Protein AF-A0A399ERM8-F1 (afdb_monomer)

pLDDT: mean 80.8, std 17.73, range [40.41, 95.19]

Solvent-accessible surface area (backbone atoms only — not comparable to full-atom values): 4496 Å² total; per-residue (Å²): 135,90,77,79,76,72,80,79,78,75,67,82,46,46,22,33,27,74,36,96,89,63,50,86,40,49,28,38,44,44,77,78,49,93,43,29,29,39,39,31,38,70,96,50,90,59,72,44,80,46,81,40,96,66,74,52,34,92,88,76,66,30,64,51,41,74,63,72,76,86,125

Organism: NCBI:txid1408545

Mean predicted aligned error: 8.57 Å

Radius of gyration: 13.91 Å; Cα contacts (8 Å, |Δi|>4): 126; chains: 1; bounding box: 33×25×49 Å

Sequence (71 aa):
MTGKIGTSSISRDIRVCYGPRCAPRSWRVEREAEGLWLLQESEGSTVYTLAGSSPVCPRCGGELYPLEPEG

Foldseek 3Di:
DDDPPPPPPLPQQKWAFPDPVDPGWIWRWDAPDQQWIWTDTPPDPDIDIGGGNADADPVPRHRTHGPPPDD

Nearest PDB structures (foldseek):
  7oky-assembly1_Z  TM=5.855E-01  e=8.391E-01  Homo sapiens
  5xon-assembly1_W  TM=4.903E-01  e=6.212E-01  Komagataella phaffii GS115
  8w8f-assembly1_Z  TM=4.872E-01  e=7.006E-01  Homo sapiens
  5xog-assembly1_W  TM=5.264E-01  e=1.067E+00  Komagataella phaffii CBS 7435
  7xn7-assembly1_W  TM=5.084E-01  e=2.068E+00  Komagataella phaffii

Structure (mmCIF, N/CA/C/O backbone):
data_AF-A0A399ERM8-F1
#
_entry.id   AF-A0A399ERM8-F1
#
loop_
_atom_site.group_PDB
_atom_site.id
_atom_site.type_symbol
_atom_site.label_atom_id
_atom_site.label_alt_id
_atom_site.label_comp_id
_atom_site.label_asym_id
_atom_site.label_entity_id
_atom_site.label_seq_id
_atom_site.pdbx_PDB_ins_code
_atom_site.Cartn_x
_atom_site.Cartn_y
_atom_site.Cartn_z
_atom_site.occupancy
_atom_site.B_iso_or_equiv
_atom_site.auth_seq_id
_atom_site.auth_comp_id
_atom_site.auth_asym_id
_atom_site.auth_atom_id
_atom_site.pdbx_PDB_model_num
ATOM 1 N N . MET A 1 1 ? -3.289 15.950 35.219 1.00 40.41 1 MET A N 1
ATOM 2 C CA . MET A 1 1 ? -3.848 15.910 33.852 1.00 40.41 1 MET A CA 1
ATOM 3 C C . MET A 1 1 ? -2.897 15.092 33.003 1.00 40.41 1 MET A C 1
ATOM 5 O O . MET A 1 1 ? -1.774 15.512 32.761 1.00 40.41 1 MET A O 1
ATOM 9 N N . THR A 1 2 ? -3.294 13.859 32.710 1.00 43.50 2 THR A N 1
ATOM 10 C CA . THR A 1 2 ? -2.440 12.813 32.142 1.00 43.50 2 THR A CA 1
ATOM 11 C C . THR A 1 2 ? -2.525 12.884 30.624 1.00 43.50 2 THR A C 1
ATOM 13 O O . THR A 1 2 ? -3.468 12.371 30.039 1.00 43.50 2 THR A O 1
ATOM 16 N N . GLY A 1 3 ? -1.561 13.543 29.988 1.00 41.69 3 GLY A N 1
ATOM 17 C CA . GLY A 1 3 ? -1.388 13.520 28.538 1.00 41.69 3 GLY A CA 1
ATOM 18 C C . GLY A 1 3 ? -0.151 12.708 28.189 1.00 41.69 3 GLY A C 1
ATOM 19 O O . GLY A 1 3 ? 0.891 13.280 27.894 1.00 41.69 3 GLY A O 1
ATOM 20 N N . LYS A 1 4 ? -0.230 11.374 28.268 1.00 44.97 4 LYS A N 1
ATOM 21 C CA . LYS A 1 4 ? 0.756 10.531 27.584 1.00 44.97 4 LYS A CA 1
ATOM 22 C C . LYS A 1 4 ? 0.414 10.615 26.106 1.00 44.97 4 LYS A C 1
ATOM 24 O O . LYS A 1 4 ? -0.518 9.962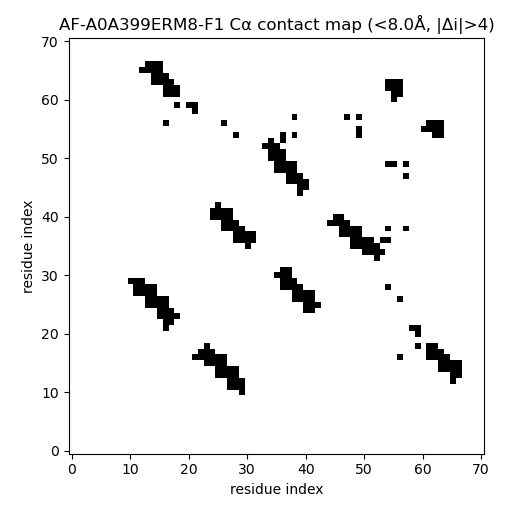 25.649 1.00 44.97 4 LYS A O 1
ATOM 29 N N . ILE A 1 5 ? 1.129 11.483 25.402 1.00 55.66 5 ILE A N 1
ATOM 30 C CA . ILE A 1 5 ? 1.167 11.510 23.946 1.00 55.66 5 ILE A CA 1
ATOM 31 C C . ILE A 1 5 ? 1.710 10.135 23.569 1.00 55.66 5 ILE A C 1
ATOM 33 O O . ILE A 1 5 ? 2.892 9.852 23.773 1.00 55.66 5 ILE A O 1
ATOM 37 N N . GLY A 1 6 ? 0.808 9.230 23.189 1.00 41.56 6 GLY A N 1
ATOM 38 C CA . GLY A 1 6 ? 1.178 7.921 22.685 1.00 41.56 6 GLY A CA 1
ATOM 39 C C . GLY A 1 6 ? 2.158 8.154 21.553 1.00 41.56 6 GLY A C 1
ATOM 40 O O . GLY A 1 6 ? 1.861 8.889 20.616 1.00 41.56 6 GLY A O 1
ATOM 41 N N . THR A 1 7 ? 3.354 7.602 21.702 1.00 44.53 7 THR A N 1
ATOM 42 C CA . THR A 1 7 ? 4.363 7.529 20.658 1.00 44.53 7 THR A CA 1
ATOM 43 C C . THR A 1 7 ? 3.693 7.006 19.398 1.00 44.53 7 THR A C 1
ATOM 45 O O . THR A 1 7 ? 3.377 5.819 19.316 1.00 44.53 7 THR A O 1
ATOM 48 N N . SER A 1 8 ? 3.439 7.900 18.442 1.00 42.75 8 SER A N 1
ATOM 49 C CA . SER A 1 8 ? 3.098 7.544 17.074 1.00 42.75 8 SER A CA 1
ATOM 50 C C . SER A 1 8 ? 4.305 6.806 16.511 1.00 42.75 8 SER A C 1
ATOM 52 O O . SER A 1 8 ? 5.227 7.405 15.959 1.00 42.75 8 SER A O 1
ATOM 54 N N . SER A 1 9 ? 4.334 5.494 16.725 1.00 45.38 9 SER A N 1
ATOM 55 C CA . SER A 1 9 ? 5.183 4.570 15.995 1.00 45.38 9 SER A CA 1
ATOM 56 C C . SER A 1 9 ? 4.697 4.596 14.552 1.00 45.38 9 SER A C 1
ATOM 58 O O . SER A 1 9 ? 3.906 3.756 14.143 1.00 45.38 9 SER A O 1
ATOM 60 N N . ILE A 1 10 ? 5.108 5.619 13.800 1.00 52.88 10 ILE A N 1
ATOM 61 C CA . ILE A 1 10 ? 4.907 5.698 12.356 1.00 52.88 10 ILE A CA 1
ATOM 62 C C . ILE A 1 10 ? 5.793 4.594 11.778 1.00 52.88 10 ILE A C 1
ATOM 64 O O . ILE A 1 10 ? 6.962 4.832 11.464 1.00 52.88 10 ILE A O 1
ATOM 68 N N . SER A 1 11 ? 5.275 3.364 11.711 1.00 51.97 11 SER A N 1
ATOM 69 C CA . SER A 1 11 ? 5.900 2.317 10.916 1.00 51.97 11 SER A CA 1
ATOM 70 C C . SER A 1 11 ? 5.777 2.779 9.467 1.00 51.97 11 SER A C 1
ATOM 72 O O . SER A 1 11 ? 4.699 2.888 8.888 1.00 51.97 11 SER A O 1
ATOM 74 N N . ARG A 1 12 ? 6.897 3.220 8.896 1.00 64.88 12 ARG A N 1
ATOM 75 C CA . ARG A 1 12 ? 6.965 3.643 7.497 1.00 64.88 12 ARG A CA 1
ATOM 76 C C . ARG A 1 12 ? 7.058 2.383 6.640 1.00 64.88 12 ARG A C 1
ATOM 78 O O . ARG A 1 12 ? 8.088 2.143 6.022 1.00 64.88 12 ARG A O 1
ATOM 85 N N . ASP A 1 13 ? 6.008 1.567 6.638 1.00 86.75 13 ASP A N 1
ATOM 86 C CA . ASP A 1 13 ? 5.899 0.403 5.760 1.00 86.75 13 ASP A CA 1
ATOM 87 C C . ASP A 1 13 ? 5.660 0.899 4.329 1.00 86.75 13 ASP A C 1
ATOM 89 O O . ASP A 1 13 ? 4.525 1.071 3.877 1.00 86.75 13 ASP A O 1
ATOM 93 N N . ILE A 1 14 ? 6.750 1.205 3.622 1.00 90.44 14 ILE A N 1
ATOM 94 C CA . ILE A 1 14 ? 6.703 1.542 2.200 1.00 90.44 14 ILE A CA 1
ATOM 95 C C . ILE A 1 14 ? 6.645 0.243 1.403 1.00 90.44 14 ILE A C 1
ATOM 97 O O . ILE A 1 14 ? 7.488 -0.644 1.555 1.00 90.44 14 ILE A O 1
ATOM 101 N N . ARG A 1 15 ? 5.650 0.146 0.525 1.00 91.94 15 ARG A N 1
ATOM 102 C CA . ARG A 1 15 ? 5.469 -0.982 -0.382 1.00 91.94 15 ARG A CA 1
ATOM 103 C C . ARG A 1 15 ? 5.322 -0.522 -1.820 1.00 91.94 15 ARG A C 1
ATOM 105 O O . ARG A 1 15 ? 4.772 0.542 -2.085 1.00 91.94 15 ARG A O 1
ATOM 112 N N . VAL A 1 16 ? 5.778 -1.331 -2.764 1.00 92.44 16 VAL A N 1
ATOM 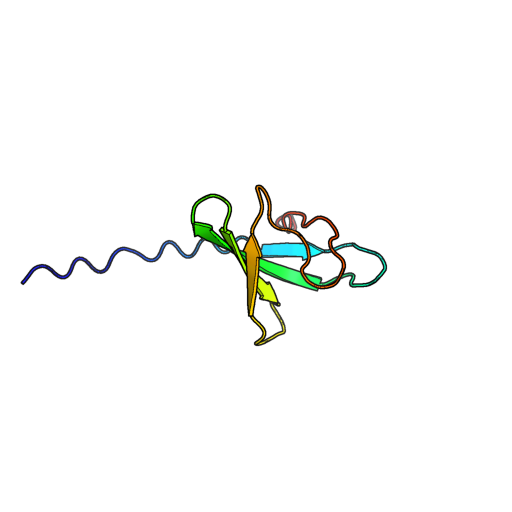113 C CA . VAL A 1 16 ? 5.785 -1.006 -4.189 1.00 92.44 16 VAL A CA 1
ATOM 114 C C . VAL A 1 16 ? 4.800 -1.891 -4.937 1.00 92.44 16 VAL A C 1
ATOM 116 O O . VAL A 1 16 ? 4.723 -3.100 -4.726 1.00 92.44 16 VAL A O 1
ATOM 119 N N . CYS A 1 17 ? 4.041 -1.267 -5.833 1.00 93.06 17 CYS A N 1
ATOM 120 C CA . CYS A 1 17 ? 3.232 -1.952 -6.826 1.00 93.06 17 CYS A CA 1
ATOM 121 C C . CYS A 1 17 ? 4.042 -2.142 -8.114 1.00 93.06 17 CYS A C 1
ATOM 123 O O . CYS A 1 17 ? 4.388 -1.156 -8.771 1.00 93.06 17 CYS A O 1
ATOM 125 N N . TYR A 1 18 ? 4.229 -3.400 -8.523 1.00 89.62 18 TYR A N 1
ATOM 126 C CA . TYR A 1 18 ? 4.816 -3.778 -9.818 1.00 89.62 18 TYR A CA 1
ATOM 127 C C . TYR A 1 18 ? 3.770 -4.218 -10.861 1.00 89.62 18 TYR A C 1
ATOM 129 O O . TYR A 1 18 ? 4.112 -4.730 -11.922 1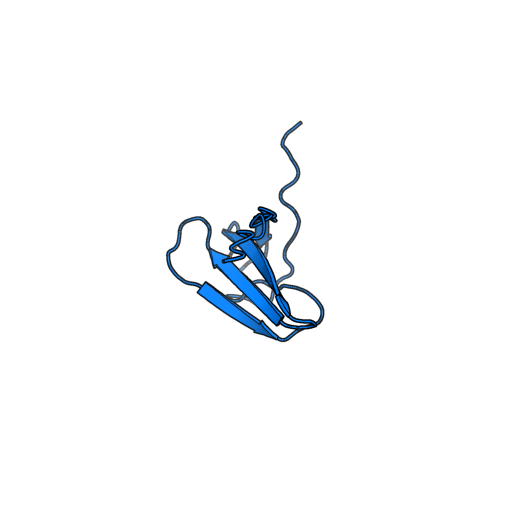.00 89.62 18 TYR A O 1
ATOM 137 N N . GLY A 1 19 ? 2.480 -3.980 -10.597 1.00 85.06 19 GLY A N 1
ATOM 138 C CA . GLY A 1 19 ? 1.401 -4.304 -11.530 1.00 85.06 19 GLY A CA 1
ATOM 139 C C . GLY A 1 19 ? 1.518 -3.567 -12.879 1.00 85.06 19 GLY A C 1
ATOM 140 O O . GLY A 1 19 ? 1.786 -2.363 -12.903 1.00 85.06 19 GLY A O 1
ATOM 141 N N . PRO A 1 20 ? 1.218 -4.226 -14.014 1.00 76.38 20 PRO A N 1
ATOM 142 C CA . PRO A 1 20 ? 1.494 -3.713 -15.364 1.00 76.38 20 PRO A CA 1
ATOM 143 C C . PRO A 1 20 ? 0.731 -2.429 -15.727 1.00 76.38 20 PRO A C 1
ATOM 145 O O . PRO A 1 20 ? 1.106 -1.731 -16.661 1.00 76.38 20 PRO A O 1
ATOM 148 N N . ARG A 1 21 ? -0.349 -2.106 -15.001 1.00 78.81 21 ARG A N 1
ATOM 149 C CA . ARG A 1 21 ? -1.160 -0.893 -15.216 1.00 78.81 21 ARG A CA 1
ATOM 150 C C . ARG A 1 21 ? -0.748 0.293 -14.338 1.00 78.81 21 ARG A C 1
ATOM 152 O O . ARG A 1 21 ? -1.315 1.372 -14.483 1.00 78.81 21 ARG A O 1
ATOM 159 N N . CYS A 1 22 ? 0.168 0.103 -13.390 1.00 77.44 22 CYS A N 1
ATOM 160 C CA . CYS A 1 22 ? 0.487 1.110 -12.372 1.00 77.44 22 CYS A CA 1
ATOM 161 C C . CYS A 1 22 ? 1.977 1.264 -12.065 1.00 77.44 22 CYS A C 1
ATOM 163 O O . CYS A 1 22 ? 2.330 2.255 -11.433 1.00 77.44 22 CYS A O 1
ATOM 165 N N . ALA A 1 23 ? 2.821 0.308 -12.456 1.00 77.12 23 ALA A N 1
ATOM 166 C CA . ALA A 1 23 ? 4.198 0.212 -11.996 1.00 77.12 23 ALA A CA 1
ATOM 167 C C . ALA A 1 23 ? 5.179 1.212 -12.632 1.00 77.12 23 ALA A C 1
ATOM 169 O O . ALA A 1 23 ? 5.030 1.532 -13.813 1.00 77.12 23 ALA A O 1
ATOM 170 N N . PRO A 1 24 ? 6.243 1.590 -11.891 1.00 84.19 24 PRO A N 1
ATOM 171 C CA . PRO A 1 24 ? 6.413 1.414 -10.442 1.00 84.19 24 PRO A CA 1
ATOM 172 C C . PRO A 1 24 ? 5.750 2.563 -9.656 1.00 84.19 24 PRO A C 1
ATOM 174 O O . PRO A 1 24 ? 5.959 3.735 -9.961 1.00 84.19 24 PRO A O 1
ATOM 177 N N . ARG A 1 25 ? 4.960 2.231 -8.623 1.00 89.81 25 ARG A N 1
ATOM 178 C CA . ARG A 1 25 ? 4.394 3.208 -7.666 1.00 89.81 25 ARG A CA 1
ATOM 179 C C . ARG A 1 25 ? 4.579 2.731 -6.236 1.00 89.81 25 ARG A C 1
ATOM 181 O O . ARG A 1 25 ? 4.262 1.582 -5.926 1.00 89.81 25 ARG A O 1
ATOM 188 N N . SER A 1 26 ? 5.047 3.625 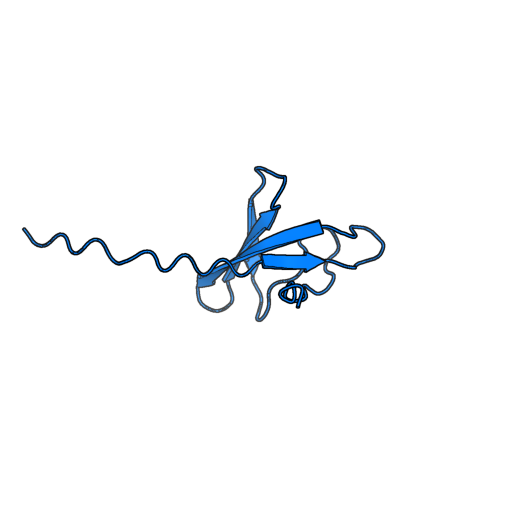-5.378 1.00 91.88 26 SER A N 1
ATOM 189 C CA . SER A 1 26 ? 5.303 3.385 -3.960 1.00 91.88 26 SER A CA 1
ATOM 190 C C . SER A 1 26 ? 4.158 3.908 -3.096 1.00 91.88 26 SER A C 1
ATOM 192 O O . SER A 1 26 ? 3.673 5.027 -3.258 1.00 91.88 26 SER A O 1
ATOM 194 N N . TRP A 1 27 ? 3.756 3.099 -2.128 1.00 92.50 27 TRP A N 1
ATOM 195 C CA . TRP A 1 27 ? 2.656 3.345 -1.211 1.00 92.50 27 TRP A CA 1
ATOM 196 C C . TRP A 1 27 ? 3.180 3.266 0.213 1.00 92.50 27 TRP A C 1
ATOM 198 O O . TRP A 1 27 ? 3.768 2.257 0.599 1.00 92.50 27 TRP A O 1
ATOM 208 N N . ARG A 1 28 ? 2.940 4.304 1.008 1.00 92.69 28 ARG A N 1
ATOM 209 C CA . ARG A 1 28 ? 2.997 4.174 2.460 1.00 92.69 28 ARG A CA 1
ATOM 210 C C . ARG A 1 28 ? 1.739 3.444 2.901 1.00 92.69 28 ARG A C 1
ATOM 212 O O . ARG A 1 28 ? 0.638 3.865 2.548 1.00 92.69 28 ARG A O 1
ATOM 219 N N . VAL A 1 29 ? 1.919 2.363 3.646 1.00 92.56 29 VAL A N 1
ATOM 220 C CA . VAL A 1 29 ? 0.827 1.520 4.118 1.00 92.56 29 VAL A CA 1
ATOM 221 C C . VAL A 1 29 ? 0.755 1.588 5.635 1.00 92.56 29 VAL A C 1
ATOM 223 O O . VAL A 1 29 ? 1.752 1.376 6.314 1.00 92.56 29 VAL A O 1
ATOM 226 N N . GLU A 1 30 ? -0.433 1.850 6.158 1.00 92.31 30 GLU A N 1
ATOM 227 C CA . GLU A 1 30 ? -0.723 1.871 7.587 1.00 92.31 30 GLU A CA 1
ATOM 228 C C . GLU A 1 30 ? -1.940 0.985 7.865 1.00 92.31 30 GLU A C 1
ATOM 230 O O . GLU A 1 30 ? -2.900 0.960 7.092 1.00 92.31 30 GLU A O 1
ATOM 235 N N . ARG A 1 31 ? -1.902 0.213 8.954 1.00 91.38 31 ARG A N 1
ATOM 236 C CA . ARG A 1 31 ? -3.060 -0.563 9.406 1.00 91.38 31 ARG A CA 1
ATOM 237 C C . ARG A 1 31 ? -3.854 0.292 10.388 1.00 91.38 31 ARG A C 1
ATOM 239 O O . ARG A 1 31 ? -3.392 0.520 11.499 1.00 91.38 31 ARG A O 1
ATOM 246 N N . GLU A 1 32 ? -5.043 0.721 9.983 1.00 89.94 32 GLU A N 1
ATOM 247 C CA . GLU A 1 32 ? -5.926 1.548 10.815 1.00 89.94 32 GLU A CA 1
ATOM 248 C C . GLU A 1 32 ? -6.728 0.690 11.804 1.00 89.94 32 GLU A C 1
ATOM 250 O O . GLU A 1 32 ? -6.855 1.025 12.979 1.00 89.94 32 GLU A O 1
ATOM 255 N N . ALA A 1 33 ? -7.231 -0.457 11.340 1.00 90.38 33 ALA A N 1
ATOM 256 C CA . ALA A 1 33 ? -7.962 -1.428 12.149 1.00 90.38 33 ALA A CA 1
ATOM 257 C C . ALA A 1 33 ? -7.753 -2.852 11.610 1.00 90.38 33 ALA A C 1
ATOM 259 O O . ALA A 1 33 ? -7.099 -3.076 10.585 1.00 90.38 33 ALA A O 1
ATOM 260 N N . GLU A 1 34 ? -8.302 -3.853 12.297 1.00 90.25 34 GLU A N 1
ATOM 261 C CA . GLU A 1 34 ? -8.312 -5.212 11.764 1.00 90.25 34 GLU A CA 1
ATOM 262 C C . GLU A 1 34 ? -9.083 -5.252 10.440 1.00 90.25 34 GLU A C 1
ATOM 264 O O . GLU A 1 34 ? -10.241 -4.853 10.359 1.00 90.25 34 GLU A O 1
ATOM 269 N N . GLY A 1 35 ? -8.407 -5.697 9.380 1.00 90.88 35 GLY A N 1
ATOM 270 C CA . GLY A 1 35 ? -8.988 -5.725 8.045 1.00 90.88 35 GLY A CA 1
ATOM 271 C C . GLY A 1 35 ? -9.136 -4.353 7.379 1.00 90.88 35 GLY A C 1
ATOM 272 O O . GLY A 1 35 ? -9.803 -4.290 6.354 1.00 90.88 35 GLY A O 1
ATOM 273 N N . LEU A 1 36 ? -8.550 -3.274 7.918 1.00 94.81 36 LEU A N 1
ATOM 274 C CA . LEU A 1 36 ? -8.627 -1.929 7.340 1.00 94.81 36 LEU A CA 1
ATOM 275 C C . LEU A 1 36 ? -7.236 -1.305 7.181 1.00 94.81 36 LEU A C 1
ATOM 277 O O . LEU A 1 36 ? -6.466 -1.203 8.140 1.00 94.81 36 LEU A O 1
ATOM 281 N N . TRP A 1 37 ? -6.934 -0.865 5.962 1.00 94.38 37 TRP A N 1
ATOM 282 C CA . TRP A 1 37 ? -5.634 -0.333 5.570 1.00 94.38 37 TRP A CA 1
ATOM 283 C C . TRP A 1 37 ? -5.764 1.065 4.981 1.00 94.38 37 TRP A C 1
ATOM 285 O O . TRP A 1 37 ? -6.585 1.294 4.095 1.00 94.38 37 TRP A O 1
ATOM 295 N N . LEU A 1 38 ? -4.893 1.968 5.413 1.00 94.69 38 LEU A N 1
ATOM 296 C CA . LEU A 1 38 ? -4.687 3.274 4.809 1.00 94.69 38 LEU A CA 1
ATOM 297 C C . LEU A 1 38 ? -3.471 3.215 3.891 1.00 94.69 38 LEU A C 1
ATOM 299 O O . LEU A 1 38 ? -2.391 2.773 4.282 1.00 94.69 38 LEU A O 1
ATOM 303 N N . LEU A 1 39 ? -3.663 3.630 2.644 1.00 93.94 39 LEU A N 1
ATOM 304 C CA . LEU A 1 39 ? -2.629 3.644 1.622 1.00 93.94 39 LEU A CA 1
ATOM 305 C C . LEU A 1 39 ? -2.486 5.055 1.074 1.00 93.94 39 LEU A C 1
ATOM 307 O O . LEU A 1 39 ? -3.407 5.587 0.454 1.00 93.94 39 LEU A O 1
ATOM 311 N N . GLN A 1 40 ? -1.309 5.637 1.257 1.00 93.62 40 GLN A N 1
ATOM 312 C CA . GLN A 1 40 ? -0.955 6.928 0.689 1.00 93.62 40 GLN A CA 1
ATOM 313 C C . GLN A 1 40 ? 0.097 6.732 -0.397 1.00 93.62 40 GLN A C 1
ATOM 315 O O . GLN A 1 40 ? 1.126 6.096 -0.168 1.00 93.62 40 GLN A O 1
ATOM 320 N N . GLU A 1 41 ? -0.144 7.284 -1.582 1.00 91.38 41 GLU A N 1
ATOM 321 C CA . GLU A 1 41 ? 0.874 7.304 -2.632 1.00 91.38 41 GLU A CA 1
ATOM 322 C C . GLU A 1 41 ? 2.056 8.182 -2.197 1.00 91.38 41 GLU A C 1
ATOM 324 O O . GLU A 1 41 ? 1.852 9.301 -1.739 1.00 91.38 41 GLU A O 1
ATOM 329 N N . SER A 1 42 ? 3.291 7.694 -2.332 1.00 85.94 42 SER A N 1
ATOM 330 C CA . SER A 1 42 ? 4.471 8.378 -1.769 1.00 85.94 42 SER A CA 1
ATOM 331 C C . SER A 1 42 ? 4.738 9.737 -2.423 1.00 85.94 42 SER A C 1
ATOM 333 O O . SER A 1 42 ? 5.108 10.683 -1.736 1.00 85.94 42 SER A O 1
ATOM 335 N N . GLU A 1 43 ? 4.489 9.838 -3.729 1.00 83.38 43 GLU A N 1
ATOM 336 C CA . GLU A 1 43 ? 4.619 11.067 -4.528 1.00 83.38 43 GLU A CA 1
ATOM 337 C C . GLU A 1 43 ? 3.300 11.867 -4.601 1.00 83.38 43 GLU A C 1
ATOM 339 O O . GLU A 1 43 ? 3.200 12.864 -5.315 1.00 83.38 43 GLU A O 1
ATOM 344 N N . GLY A 1 44 ? 2.248 11.409 -3.916 1.00 80.19 44 GLY A N 1
ATOM 345 C CA . GLY A 1 44 ? 0.893 11.936 -4.037 1.00 80.19 44 GLY A CA 1
ATOM 346 C C . GLY A 1 44 ? 0.314 12.438 -2.716 1.00 80.19 44 GLY A C 1
ATOM 347 O 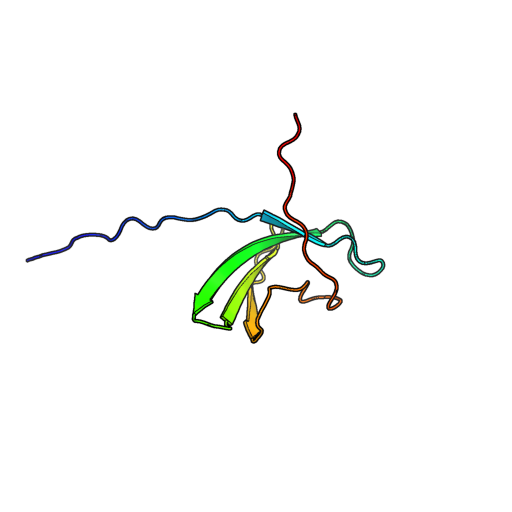O . GLY A 1 44 ? 0.750 12.095 -1.620 1.00 80.19 44 GLY A O 1
ATOM 348 N N . SER A 1 45 ? -0.739 13.245 -2.820 1.00 84.38 45 SER A N 1
ATOM 349 C CA . SER A 1 45 ? -1.549 13.664 -1.667 1.00 84.38 45 SER A CA 1
ATOM 350 C C . SER A 1 45 ? -2.783 12.785 -1.453 1.00 84.38 45 SER A C 1
ATOM 352 O O . SER A 1 45 ? -3.494 12.947 -0.464 1.00 84.38 45 SER A O 1
ATOM 354 N N . THR A 1 46 ? -3.068 11.862 -2.375 1.00 88.75 46 THR A N 1
ATOM 355 C CA . THR A 1 46 ? -4.254 11.009 -2.294 1.00 88.75 46 THR A CA 1
ATOM 356 C C . THR A 1 46 ? -4.043 9.871 -1.304 1.00 88.75 46 THR A C 1
ATOM 358 O O . THR A 1 46 ? -3.063 9.127 -1.388 1.00 88.75 46 THR A O 1
ATOM 361 N N . VAL A 1 47 ? -5.016 9.715 -0.410 1.00 92.69 47 VAL A N 1
ATOM 362 C CA . VAL A 1 47 ? -5.104 8.620 0.555 1.00 92.69 47 VAL A CA 1
ATOM 363 C C . VAL A 1 47 ? -6.295 7.743 0.187 1.00 92.69 47 VAL A C 1
ATOM 365 O O . VAL A 1 47 ? -7.364 8.248 -0.154 1.00 92.69 47 VAL A O 1
ATOM 368 N N . TYR A 1 48 ? -6.098 6.432 0.251 1.00 94.19 48 TYR A N 1
ATOM 369 C CA . TYR A 1 48 ? -7.120 5.422 0.020 1.00 94.19 48 TYR A CA 1
ATOM 370 C C . TYR A 1 48 ? -7.305 4.589 1.283 1.00 94.19 48 TYR A C 1
ATOM 372 O O . TYR A 1 48 ? -6.326 4.226 1.931 1.00 94.19 48 TYR A O 1
ATOM 380 N N . THR A 1 49 ? -8.549 4.229 1.578 1.00 95.19 49 THR A N 1
ATOM 381 C CA . THR A 1 49 ? -8.883 3.265 2.628 1.00 95.19 49 THR A CA 1
ATOM 382 C C . THR A 1 49 ? -9.336 1.968 1.969 1.00 95.19 49 THR A C 1
ATOM 384 O O . THR A 1 49 ? -10.239 1.979 1.132 1.00 95.19 49 THR A O 1
ATOM 387 N N . LEU A 1 50 ? -8.704 0.852 2.324 1.00 94.12 50 LEU A N 1
ATOM 388 C CA . LEU A 1 50 ? -8.989 -0.472 1.778 1.00 94.12 50 LEU A CA 1
ATOM 389 C C . LEU A 1 50 ? -9.402 -1.434 2.887 1.00 94.12 50 LEU A C 1
ATOM 391 O O . LEU A 1 50 ? -8.669 -1.626 3.856 1.00 94.12 50 LEU A O 1
ATOM 395 N N . ALA A 1 51 ? -10.549 -2.083 2.705 1.00 94.31 51 ALA A N 1
ATOM 396 C CA . ALA A 1 51 ? -10.965 -3.201 3.539 1.00 94.31 51 ALA A CA 1
ATOM 397 C C . ALA A 1 51 ? -10.415 -4.517 2.963 1.00 94.31 51 ALA A C 1
ATOM 399 O O . ALA A 1 51 ? -10.625 -4.820 1.788 1.00 94.31 51 ALA A O 1
ATOM 400 N N . GLY A 1 52 ? -9.716 -5.303 3.777 1.00 92.06 52 GLY A N 1
ATOM 401 C CA . GLY A 1 52 ? -9.152 -6.589 3.383 1.00 92.06 52 GLY A CA 1
ATOM 402 C C . GLY A 1 52 ? -8.123 -7.134 4.370 1.00 92.06 52 GLY A C 1
ATOM 403 O O . GLY A 1 52 ? -7.562 -6.418 5.197 1.00 92.06 52 GLY A O 1
ATOM 404 N N . SER A 1 53 ? -7.827 -8.427 4.259 1.00 90.75 53 SER A N 1
ATOM 405 C CA . SER A 1 53 ? -6.808 -9.097 5.078 1.00 90.75 53 SER A CA 1
ATOM 406 C C . SER A 1 53 ? -5.389 -8.571 4.831 1.00 90.75 53 SER A C 1
ATOM 408 O O . SER A 1 53 ? -4.533 -8.661 5.713 1.00 90.75 53 SER A O 1
ATOM 410 N N . SER A 1 54 ? -5.140 -8.010 3.648 1.00 91.25 54 SER A N 1
ATOM 411 C CA . SER A 1 54 ? -3.839 -7.527 3.186 1.00 91.25 54 SER A CA 1
ATOM 412 C C . SER A 1 54 ? -3.984 -6.264 2.322 1.00 91.25 54 SER A C 1
ATOM 414 O O . SER A 1 54 ? -5.014 -6.079 1.669 1.00 91.25 54 SER A O 1
ATOM 416 N N . PRO A 1 55 ? -2.964 -5.386 2.302 1.00 91.44 55 PRO A N 1
ATOM 417 C CA . PRO A 1 55 ? -2.980 -4.169 1.500 1.00 91.44 55 PRO A CA 1
ATOM 418 C C . PRO A 1 55 ? -2.644 -4.484 0.033 1.00 91.44 55 PRO A C 1
ATOM 420 O O . PRO A 1 55 ? -1.638 -5.135 -0.257 1.00 91.44 55 PRO A O 1
ATOM 423 N N . VAL A 1 56 ? -3.458 -3.982 -0.895 1.00 93.81 56 VAL A N 1
ATOM 424 C CA . VAL A 1 56 ? -3.261 -4.111 -2.352 1.00 93.81 56 VAL A CA 1
ATOM 425 C C . VAL A 1 56 ? -3.195 -2.734 -3.005 1.00 93.81 56 VAL A C 1
ATOM 427 O O . VAL A 1 56 ? -3.630 -1.743 -2.429 1.00 93.81 56 VAL A O 1
ATOM 430 N N . CYS A 1 57 ? -2.661 -2.639 -4.220 1.00 93.19 57 CYS A N 1
ATOM 431 C CA . CYS A 1 57 ? -2.604 -1.381 -4.948 1.00 93.19 57 CYS A CA 1
ATOM 432 C C . CYS A 1 57 ? -4.028 -0.872 -5.236 1.00 93.19 57 CYS A C 1
ATOM 434 O O . CYS A 1 57 ? -4.755 -1.519 -5.994 1.00 93.19 57 CYS A O 1
ATOM 436 N N . PRO A 1 58 ? -4.427 0.317 -4.751 1.00 92.44 58 PRO A N 1
ATOM 437 C CA . PRO A 1 58 ? -5.794 0.814 -4.927 1.00 92.44 58 PRO A CA 1
ATOM 438 C C . PRO A 1 58 ? -6.109 1.190 -6.384 1.00 92.44 58 PRO A C 1
ATOM 440 O O . PRO A 1 58 ? -7.261 1.409 -6.741 1.00 92.44 58 PRO A O 1
ATOM 443 N N . ARG A 1 59 ? -5.088 1.270 -7.2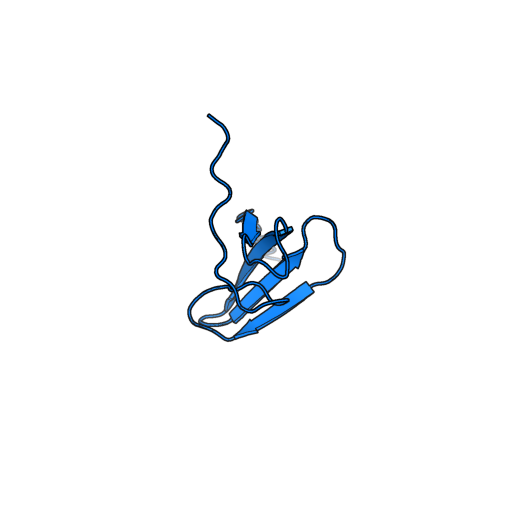47 1.00 90.31 59 ARG A N 1
ATOM 444 C CA . ARG A 1 59 ? -5.224 1.653 -8.658 1.00 90.31 59 ARG A CA 1
ATOM 445 C C . ARG A 1 59 ? -5.466 0.467 -9.591 1.00 90.31 59 ARG A C 1
ATOM 447 O O . ARG A 1 59 ? -6.168 0.617 -10.585 1.00 90.31 59 ARG A O 1
ATOM 454 N N . CYS A 1 60 ? -4.860 -0.687 -9.311 1.00 91.81 60 CYS A N 1
ATOM 455 C CA . CYS A 1 60 ? -4.955 -1.864 -10.185 1.00 91.81 60 CYS A CA 1
ATOM 456 C C . CYS A 1 60 ? -5.312 -3.169 -9.472 1.00 91.81 60 CYS A C 1
ATOM 458 O O . CYS A 1 60 ? -5.444 -4.186 -10.145 1.00 91.81 60 CYS A O 1
ATOM 460 N N . GLY A 1 61 ? -5.435 -3.164 -8.144 1.00 91.75 61 GLY A N 1
ATOM 461 C CA . GLY A 1 61 ? -5.674 -4.361 -7.336 1.00 91.75 61 GLY A CA 1
ATOM 462 C C . GLY A 1 61 ? -4.471 -5.301 -7.215 1.00 91.75 61 GLY A C 1
ATOM 463 O O . GLY A 1 61 ? -4.597 -6.350 -6.596 1.00 91.75 61 GLY A O 1
ATOM 464 N N . GLY A 1 62 ? -3.317 -4.954 -7.798 1.00 92.06 62 GLY A N 1
ATOM 465 C CA . GLY A 1 62 ? -2.102 -5.765 -7.720 1.00 92.06 62 GLY A CA 1
ATOM 466 C C . GLY A 1 62 ? -1.504 -5.813 -6.313 1.00 92.06 62 GLY A C 1
ATOM 467 O O . GLY A 1 62 ? -1.714 -4.906 -5.508 1.00 92.06 62 GLY A O 1
ATOM 468 N N . GLU A 1 63 ? -0.733 -6.857 -6.028 1.00 91.50 63 GLU A N 1
ATOM 469 C CA . GLU A 1 63 ? -0.049 -7.016 -4.743 1.00 91.50 63 GLU A CA 1
ATOM 470 C C . GLU A 1 63 ? 1.000 -5.921 -4.497 1.00 91.50 63 GLU A C 1
ATOM 472 O O . GLU A 1 63 ? 1.584 -5.352 -5.427 1.00 91.50 63 GLU A O 1
ATOM 477 N N . LEU A 1 64 ? 1.223 -5.625 -3.215 1.00 92.06 64 LEU A N 1
ATOM 478 C CA . LEU A 1 64 ? 2.206 -4.654 -2.750 1.00 92.06 64 LEU A CA 1
ATOM 479 C C . LEU A 1 64 ? 3.357 -5.360 -2.036 1.00 92.06 64 LEU A C 1
ATOM 481 O O . LEU A 1 64 ? 3.158 -5.998 -0.997 1.00 92.06 64 LEU A O 1
ATOM 485 N N . TYR A 1 65 ? 4.564 -5.176 -2.560 1.00 90.44 65 TYR A N 1
ATOM 486 C CA . TYR A 1 65 ? 5.780 -5.810 -2.057 1.00 90.44 65 TYR A CA 1
ATOM 487 C C . TYR A 1 65 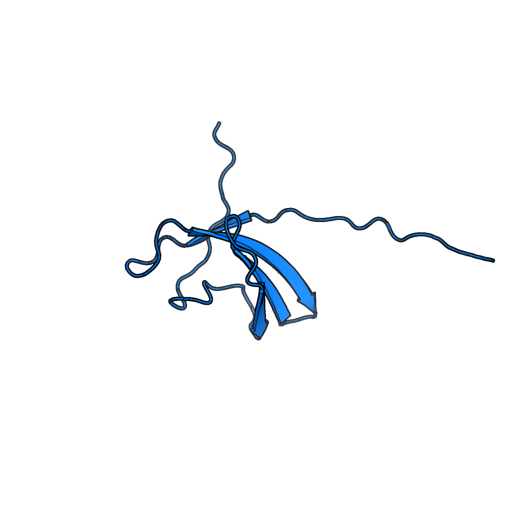? 6.561 -4.836 -1.173 1.00 90.44 65 TYR A C 1
ATOM 489 O O . TYR A 1 65 ? 6.594 -3.649 -1.500 1.00 90.44 65 TYR A O 1
ATOM 497 N N . PRO A 1 66 ? 7.168 -5.277 -0.059 1.00 88.19 66 PRO A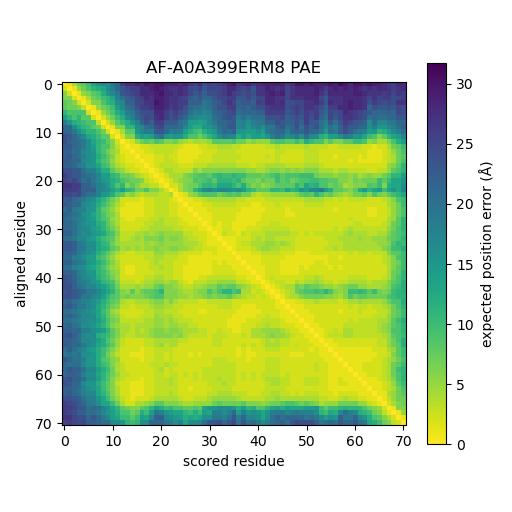 N 1
ATOM 498 C CA . PRO A 1 66 ? 8.071 -4.431 0.715 1.00 88.19 66 PRO A CA 1
ATOM 499 C C . PRO A 1 66 ? 9.148 -3.839 -0.193 1.00 88.19 66 PRO A C 1
ATOM 501 O O . PRO A 1 66 ? 9.701 -4.550 -1.032 1.00 88.19 66 PRO A O 1
ATOM 504 N N . LEU A 1 67 ? 9.433 -2.546 -0.042 1.00 82.25 67 LEU A N 1
ATOM 505 C CA . LEU A 1 67 ? 10.634 -1.985 -0.645 1.00 82.25 67 LEU A CA 1
ATOM 506 C C . LEU A 1 67 ? 11.822 -2.564 0.134 1.00 82.25 67 LEU A C 1
ATOM 508 O O . LEU A 1 67 ? 12.010 -2.211 1.299 1.00 82.25 67 LEU A O 1
ATOM 512 N N . GLU A 1 68 ? 12.558 -3.508 -0.457 1.00 71.88 68 GLU A N 1
ATOM 513 C CA . GLU A 1 68 ? 13.776 -4.015 0.177 1.00 71.88 68 GLU A CA 1
ATOM 514 C C . GLU A 1 68 ? 14.750 -2.846 0.389 1.00 71.88 68 GLU A C 1
ATOM 516 O O . GLU A 1 68 ? 14.857 -1.980 -0.486 1.00 71.88 68 GLU A O 1
ATOM 521 N N . PRO A 1 69 ? 15.432 -2.766 1.546 1.00 57.75 69 PRO A N 1
ATOM 522 C CA . PRO A 1 69 ? 16.521 -1.818 1.693 1.00 57.75 69 PRO A CA 1
ATOM 523 C C . PRO A 1 69 ? 17.583 -2.171 0.650 1.00 57.75 69 PRO A C 1
ATOM 525 O O . PRO A 1 69 ? 18.042 -3.312 0.606 1.00 57.75 69 PRO A O 1
ATOM 528 N N . GLU A 1 70 ? 17.942 -1.211 -0.205 1.00 55.91 70 GLU A N 1
ATOM 529 C CA . GLU A 1 70 ? 19.104 -1.355 -1.080 1.00 55.91 70 GLU A CA 1
ATOM 530 C C . GLU A 1 70 ? 20.315 -1.674 -0.188 1.00 55.91 70 GLU A C 1
ATOM 532 O O . GLU A 1 70 ? 20.623 -0.917 0.737 1.00 55.91 70 GLU A O 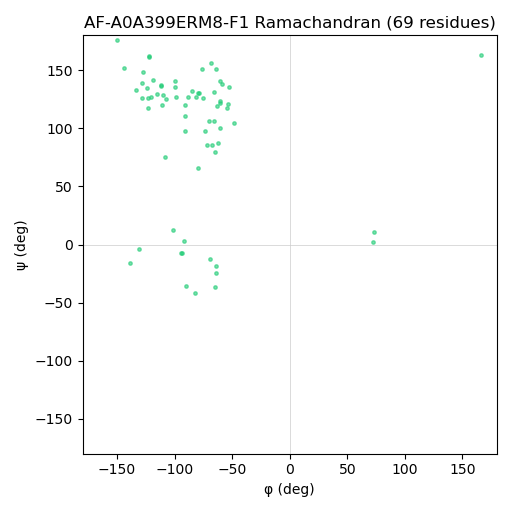1
ATOM 537 N N . GLY A 1 71 ? 20.899 -2.859 -0.389 1.00 42.09 71 GLY A N 1
ATOM 538 C CA . GLY A 1 71 ? 22.083 -3.329 0.334 1.00 42.09 71 GLY A CA 1
ATOM 539 C C . GLY A 1 71 ? 23.360 -2.631 -0.103 1.00 42.09 71 GLY A C 1
ATOM 540 O O . GLY A 1 71 ? 23.413 -2.154 -1.259 1.00 42.09 71 GLY A O 1
#

Secondary structure (DSSP, 8-state):
------------EEEEE--TTT-SEEEEEEEEETTEEEEEETT-S-EEEEESSS-B-TTT--BEEE-PPP-